Protein AF-W5YWE0-F1 (afdb_monomer_lite)

Structure (mmCIF, N/CA/C/O backbone):
data_AF-W5YWE0-F1
#
_entry.id   AF-W5YWE0-F1
#
loop_
_atom_site.group_PDB
_atom_site.id
_atom_site.type_symbol
_atom_site.label_atom_id
_atom_site.label_alt_id
_atom_site.label_comp_id
_atom_site.label_asym_id
_atom_site.label_entity_id
_atom_site.label_seq_id
_atom_site.pdbx_PDB_ins_code
_atom_site.Cartn_x
_atom_site.Cartn_y
_atom_site.Cartn_z
_atom_site.occupancy
_atom_site.B_iso_or_equiv
_atom_site.auth_seq_id
_atom_site.auth_comp_id
_atom_site.auth_asym_id
_atom_site.auth_atom_id
_atom_site.pdbx_PDB_model_num
ATOM 1 N N . MET A 1 1 ? -7.363 0.686 -9.029 1.00 63.03 1 MET A N 1
ATOM 2 C CA . MET A 1 1 ? -5.907 0.866 -8.821 1.00 63.03 1 MET A CA 1
ATOM 3 C C . MET A 1 1 ? -5.076 0.596 -10.077 1.00 63.03 1 MET A C 1
ATOM 5 O O . MET A 1 1 ? -4.397 1.513 -10.511 1.00 63.03 1 MET A O 1
ATOM 9 N N . LEU A 1 2 ? -5.111 -0.601 -10.689 1.00 70.69 2 LEU A N 1
ATOM 10 C CA . LEU A 1 2 ? -4.236 -0.916 -11.838 1.00 70.69 2 LEU A CA 1
ATOM 11 C C . LEU A 1 2 ? -4.342 0.098 -12.988 1.00 70.69 2 LEU A C 1
ATOM 13 O O . LEU A 1 2 ? -3.333 0.434 -13.594 1.00 70.69 2 LEU A O 1
ATOM 17 N N . ASP A 1 3 ? -5.519 0.673 -13.235 1.00 75.50 3 ASP A N 1
ATOM 18 C CA . ASP A 1 3 ? -5.690 1.690 -14.279 1.00 75.50 3 ASP A CA 1
ATOM 19 C C . ASP A 1 3 ? -4.976 3.025 -14.022 1.00 75.50 3 ASP A C 1
ATOM 21 O O . ASP A 1 3 ? -4.745 3.777 -14.974 1.00 75.50 3 ASP A O 1
ATOM 25 N N . GLN A 1 4 ? -4.574 3.284 -12.775 1.00 68.69 4 GLN A N 1
ATOM 26 C CA . GLN A 1 4 ? -3.787 4.449 -12.355 1.00 68.69 4 GLN A CA 1
ATOM 27 C C . GLN A 1 4 ? -2.268 4.192 -12.394 1.00 68.69 4 GLN A C 1
ATOM 29 O O . GLN A 1 4 ? -1.475 5.132 -12.276 1.00 68.69 4 GLN A O 1
ATOM 34 N N . VAL A 1 5 ? -1.845 2.935 -12.588 1.00 71.00 5 VAL A N 1
ATOM 35 C CA . VAL A 1 5 ? -0.433 2.576 -12.759 1.00 71.00 5 VAL A CA 1
ATOM 36 C C . VAL A 1 5 ? -0.036 2.861 -14.202 1.00 71.00 5 VAL A C 1
ATOM 38 O O . VAL A 1 5 ? -0.453 2.160 -15.129 1.00 71.00 5 VAL A O 1
ATOM 41 N N . ALA A 1 6 ? 0.772 3.905 -14.391 1.00 75.31 6 ALA A N 1
ATOM 42 C CA . ALA A 1 6 ? 1.266 4.350 -15.693 1.00 75.31 6 ALA A CA 1
ATOM 43 C C . ALA A 1 6 ? 0.159 4.450 -16.776 1.00 75.31 6 ALA A C 1
ATOM 45 O O . ALA A 1 6 ? -1.016 4.667 -16.480 1.00 75.31 6 ALA A O 1
ATOM 46 N N . GLY A 1 7 ? 0.539 4.335 -18.051 1.00 77.19 7 GLY A N 1
ATOM 47 C CA . GLY A 1 7 ? -0.398 4.252 -19.173 1.00 77.19 7 GLY A CA 1
ATOM 48 C C . GLY A 1 7 ? -0.675 2.837 -19.650 1.00 77.19 7 GLY A C 1
ATOM 49 O O . GLY A 1 7 ? 0.128 1.945 -19.379 1.00 77.19 7 GLY A O 1
ATOM 50 N N . PRO A 1 8 ? -1.713 2.635 -20.483 1.00 78.38 8 PRO A N 1
ATOM 51 C CA . PRO A 1 8 ? -2.030 1.323 -21.047 1.00 78.38 8 PRO A CA 1
ATOM 52 C C . PRO A 1 8 ? -0.849 0.655 -21.766 1.00 78.38 8 PRO A C 1
ATOM 54 O O . PRO A 1 8 ? -0.636 -0.541 -21.602 1.00 78.38 8 PRO A O 1
ATOM 57 N N . GLY A 1 9 ? -0.052 1.418 -22.527 1.00 79.19 9 GLY A N 1
ATOM 58 C CA . GLY A 1 9 ? 1.131 0.892 -23.222 1.00 79.19 9 GLY A CA 1
ATOM 59 C C . GLY A 1 9 ? 2.234 0.420 -22.270 1.00 79.19 9 GLY A C 1
ATOM 60 O O . GLY A 1 9 ? 2.821 -0.633 -22.493 1.00 79.19 9 GLY A O 1
ATOM 61 N N . VAL A 1 10 ? 2.455 1.145 -21.168 1.00 80.19 10 VAL A N 1
ATOM 62 C CA . VAL A 1 10 ? 3.426 0.759 -20.132 1.00 80.19 10 VAL A CA 1
ATOM 63 C C . 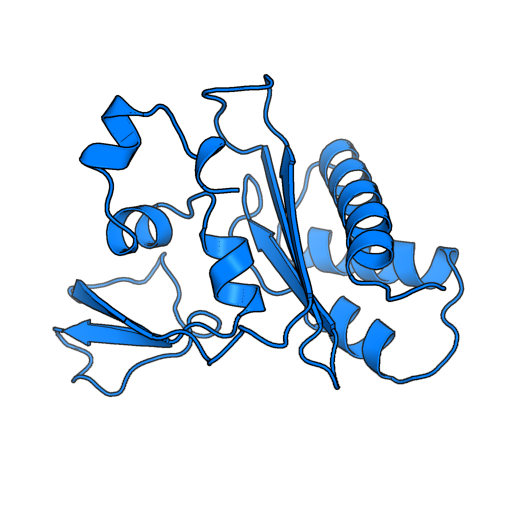VAL A 1 10 ? 2.938 -0.476 -19.379 1.00 80.19 10 VAL A C 1
ATOM 65 O O . VAL A 1 10 ? 3.710 -1.403 -19.177 1.00 80.19 10 VAL A O 1
ATOM 68 N N . ARG A 1 11 ? 1.645 -0.551 -19.033 1.00 85.06 11 ARG A N 1
ATOM 69 C CA . ARG A 1 11 ? 1.071 -1.712 -18.328 1.00 85.06 11 ARG A CA 1
ATOM 70 C C . ARG A 1 11 ? 1.178 -3.024 -19.099 1.00 85.06 11 ARG A C 1
ATOM 72 O O . ARG A 1 11 ? 1.249 -4.072 -18.476 1.00 85.06 11 ARG A O 1
ATOM 79 N N . ARG A 1 12 ? 1.193 -2.978 -20.434 1.00 84.12 12 ARG A N 1
ATOM 80 C CA . ARG A 1 12 ? 1.359 -4.177 -21.276 1.00 84.12 12 ARG A CA 1
ATOM 81 C C . ARG A 1 12 ? 2.770 -4.759 -21.238 1.00 84.12 12 ARG A C 1
ATOM 83 O O . ARG A 1 12 ? 2.938 -5.922 -21.575 1.00 84.12 12 ARG A O 1
ATOM 90 N N . LEU A 1 13 ? 3.762 -3.945 -20.885 1.00 87.88 13 LEU A N 1
ATOM 91 C CA . LEU A 1 13 ? 5.174 -4.332 -20.851 1.00 87.88 13 LEU A CA 1
ATOM 92 C C . LEU A 1 13 ? 5.705 -4.451 -19.418 1.00 87.88 13 LEU A C 1
ATOM 94 O O . LEU A 1 13 ? 6.668 -5.169 -19.173 1.00 87.88 13 LEU A O 1
ATOM 98 N N . GLY A 1 14 ? 5.090 -3.735 -18.478 1.00 86.31 14 GLY A N 1
ATOM 99 C CA . GLY A 1 14 ? 5.456 -3.750 -17.072 1.00 86.31 14 GLY A CA 1
ATOM 100 C C . GLY A 1 14 ? 5.150 -5.092 -16.420 1.00 86.31 14 GLY A C 1
ATOM 101 O O . GLY A 1 14 ? 4.091 -5.680 -16.634 1.00 86.31 14 GLY A O 1
ATOM 102 N N . THR A 1 15 ? 6.073 -5.552 -15.581 1.00 90.81 15 THR A N 1
ATOM 103 C CA . THR A 1 15 ? 5.900 -6.754 -14.766 1.00 90.81 15 THR A CA 1
ATOM 104 C C . THR A 1 15 ? 5.615 -6.370 -13.318 1.00 90.81 15 THR A C 1
ATOM 106 O O . THR A 1 15 ? 6.020 -5.305 -12.849 1.00 90.81 15 THR A O 1
ATOM 109 N N . VAL A 1 16 ? 4.932 -7.252 -12.584 1.00 90.75 16 VAL A N 1
ATOM 110 C CA . VAL A 1 16 ? 4.720 -7.076 -11.139 1.00 90.75 16 VAL A CA 1
ATOM 111 C C . VAL A 1 16 ? 6.061 -7.046 -10.405 1.00 90.75 16 VAL A C 1
ATOM 113 O O . VAL A 1 16 ? 6.293 -6.132 -9.625 1.00 90.75 16 VAL A O 1
ATOM 116 N N . GLY A 1 17 ? 6.973 -7.977 -10.712 1.00 89.19 17 GLY A N 1
ATOM 117 C CA . GLY A 1 17 ? 8.312 -8.003 -10.112 1.00 89.19 17 GLY A CA 1
ATOM 118 C C . GLY A 1 17 ? 9.086 -6.703 -10.347 1.00 89.19 17 GLY A C 1
ATOM 119 O O . GLY A 1 17 ? 9.578 -6.106 -9.398 1.00 89.19 17 GLY A O 1
ATOM 120 N N . GLY A 1 18 ? 9.096 -6.192 -11.584 1.00 88.94 18 GLY A N 1
ATOM 121 C CA . GLY A 1 18 ? 9.738 -4.914 -11.900 1.00 88.94 18 GLY A CA 1
ATOM 122 C C . GLY A 1 18 ? 9.093 -3.720 -11.191 1.00 88.94 18 GLY A C 1
ATOM 123 O O . GLY A 1 18 ? 9.796 -2.796 -10.793 1.00 88.94 18 GLY A O 1
ATOM 124 N N . ASN A 1 19 ? 7.770 -3.742 -10.984 1.00 89.88 19 ASN A N 1
ATOM 125 C CA . ASN A 1 19 ? 7.087 -2.721 -10.190 1.00 89.88 19 ASN A CA 1
ATOM 126 C C . ASN A 1 19 ? 7.547 -2.749 -8.725 1.00 89.88 19 ASN A C 1
ATOM 128 O O . ASN A 1 19 ? 7.869 -1.697 -8.186 1.00 89.88 19 ASN A O 1
ATOM 132 N N . LEU A 1 20 ? 7.627 -3.932 -8.110 1.00 88.69 20 LEU A N 1
ATOM 133 C CA . LEU A 1 20 ? 8.051 -4.084 -6.715 1.00 88.69 20 LEU A CA 1
ATOM 134 C C . LEU A 1 20 ? 9.522 -3.688 -6.515 1.00 88.69 20 LEU A C 1
ATOM 136 O O . LEU A 1 20 ? 9.813 -2.915 -5.607 1.00 88.69 20 LEU A O 1
ATOM 140 N N . CYS A 1 21 ? 10.424 -4.115 -7.410 1.00 85.69 21 CYS A N 1
ATOM 141 C CA . CYS A 1 21 ? 11.837 -3.704 -7.420 1.00 85.69 21 CYS A CA 1
ATOM 142 C C . CYS A 1 21 ? 12.027 -2.190 -7.529 1.00 85.69 21 CYS A C 1
ATOM 144 O O . CYS A 1 21 ? 12.963 -1.645 -6.957 1.00 85.69 21 CYS A O 1
ATOM 146 N N . ALA A 1 22 ? 11.143 -1.502 -8.249 1.00 83.94 22 ALA A N 1
ATOM 147 C CA . ALA A 1 22 ? 11.210 -0.054 -8.400 1.00 83.94 22 ALA A CA 1
ATOM 148 C C . ALA A 1 22 ? 10.565 0.721 -7.234 1.00 83.94 22 ALA A C 1
ATOM 150 O O . ALA A 1 22 ? 10.496 1.946 -7.309 1.00 83.94 22 ALA A O 1
ATOM 151 N N . GLY A 1 23 ? 10.027 0.046 -6.207 1.00 82.06 23 GLY A N 1
ATOM 152 C CA . GLY A 1 23 ? 9.197 0.710 -5.196 1.00 82.06 23 GLY A CA 1
ATOM 153 C C . GLY A 1 23 ? 7.950 1.342 -5.824 1.00 82.06 23 GLY A C 1
ATOM 154 O O . GLY A 1 23 ? 7.601 2.484 -5.537 1.00 82.06 23 GLY A O 1
ATOM 155 N N . GLY A 1 24 ? 7.321 0.644 -6.768 1.00 86.56 24 GLY A N 1
ATOM 156 C CA . GLY A 1 24 ? 6.211 1.147 -7.567 1.00 86.56 24 GLY A CA 1
ATOM 157 C C . GLY A 1 24 ? 4.863 1.141 -6.845 1.00 86.56 24 GLY A C 1
ATOM 158 O O . GLY A 1 24 ? 4.719 0.695 -5.712 1.00 86.56 24 GLY A O 1
ATOM 159 N N . ASP A 1 25 ? 3.835 1.636 -7.536 1.00 86.75 25 ASP A N 1
ATOM 160 C CA . ASP A 1 25 ? 2.474 1.795 -6.998 1.00 86.75 25 ASP A CA 1
ATOM 161 C C . ASP A 1 25 ? 1.921 0.555 -6.280 1.00 86.75 25 ASP A C 1
ATOM 163 O O . ASP A 1 25 ? 1.192 0.686 -5.301 1.00 86.75 25 ASP A O 1
ATOM 167 N N . LEU A 1 26 ? 2.252 -0.652 -6.750 1.00 91.50 26 LEU A N 1
ATOM 168 C CA . LEU A 1 26 ? 1.706 -1.886 -6.186 1.00 91.50 26 LEU A CA 1
ATOM 169 C C . LEU A 1 26 ? 2.328 -2.258 -4.838 1.00 91.50 26 LEU A C 1
ATOM 171 O O . LEU A 1 26 ? 1.724 -3.048 -4.115 1.00 91.50 26 LEU A O 1
ATOM 175 N N . SER A 1 27 ? 3.478 -1.686 -4.473 1.00 92.88 27 SER A N 1
ATOM 176 C CA . SER A 1 27 ? 4.215 -2.075 -3.268 1.00 92.88 27 SER A CA 1
ATOM 177 C C . SER A 1 27 ? 3.385 -1.911 -1.996 1.00 92.88 27 SER A C 1
ATOM 179 O O . SER A 1 27 ? 3.340 -2.832 -1.186 1.00 92.88 27 SER A O 1
ATOM 181 N N . ALA A 1 28 ? 2.652 -0.800 -1.846 1.00 94.88 28 ALA A N 1
ATOM 182 C CA . ALA A 1 28 ? 1.777 -0.593 -0.689 1.00 94.88 28 ALA A CA 1
ATOM 183 C C . ALA A 1 28 ? 0.685 -1.673 -0.609 1.00 94.88 28 ALA A C 1
ATOM 185 O O . ALA A 1 28 ? 0.508 -2.311 0.424 1.00 94.88 28 ALA A O 1
ATOM 186 N N . LEU A 1 29 ? -0.012 -1.942 -1.718 1.00 95.75 29 LEU A N 1
ATOM 187 C CA . LEU A 1 29 ? -1.055 -2.970 -1.743 1.00 95.75 29 LEU A CA 1
ATOM 188 C C . LEU A 1 29 ? -0.491 -4.353 -1.399 1.00 95.75 29 LEU A C 1
ATOM 190 O O . LEU A 1 29 ? -1.081 -5.084 -0.611 1.00 95.75 29 LEU A O 1
ATOM 194 N N . PHE A 1 30 ? 0.658 -4.711 -1.963 1.00 95.38 30 PHE A N 1
ATOM 195 C CA . PHE A 1 30 ? 1.248 -6.028 -1.755 1.00 95.38 30 PHE A CA 1
ATOM 196 C C . PHE A 1 30 ? 1.752 -6.204 -0.316 1.00 95.38 30 PHE A C 1
ATOM 198 O O . PHE A 1 30 ? 1.615 -7.289 0.243 1.00 95.38 30 PHE A O 1
ATOM 205 N N . LEU A 1 31 ? 2.251 -5.136 0.315 1.00 94.88 31 LEU A N 1
ATOM 206 C CA . LEU A 1 31 ? 2.599 -5.133 1.738 1.00 94.88 31 LEU A CA 1
ATOM 207 C C . LEU A 1 31 ? 1.365 -5.312 2.633 1.00 94.88 31 LEU A C 1
ATOM 209 O O . LEU A 1 31 ? 1.392 -6.114 3.567 1.00 94.88 31 LEU A O 1
ATOM 213 N N . ALA A 1 32 ? 0.268 -4.608 2.338 1.00 95.69 32 ALA A N 1
ATOM 214 C CA . ALA A 1 32 ? -0.980 -4.740 3.095 1.00 95.69 32 ALA A CA 1
ATOM 215 C C . ALA A 1 32 ? -1.620 -6.132 2.927 1.00 95.69 32 ALA A C 1
ATOM 217 O O . ALA A 1 32 ? -2.248 -6.650 3.848 1.00 95.69 32 ALA A O 1
ATOM 218 N N . LEU A 1 33 ? -1.425 -6.773 1.771 1.00 95.25 33 LEU A N 1
ATOM 219 C CA . LEU A 1 33 ? -1.897 -8.133 1.499 1.00 95.25 33 LEU A CA 1
ATOM 220 C C . LEU A 1 33 ? -0.992 -9.237 2.068 1.00 95.25 33 LEU A C 1
ATOM 222 O O . LEU A 1 33 ? -1.320 -10.405 1.891 1.00 95.25 33 LEU A O 1
ATOM 226 N N . ASP A 1 34 ? 0.125 -8.910 2.727 1.00 92.31 34 ASP A N 1
ATOM 227 C CA . ASP A 1 34 ? 1.154 -9.891 3.117 1.00 92.31 34 ASP A CA 1
ATOM 228 C C . ASP A 1 34 ? 1.599 -10.778 1.944 1.00 92.31 34 ASP A C 1
ATOM 230 O O . ASP A 1 34 ? 1.708 -12.004 2.054 1.00 92.31 34 ASP A O 1
ATOM 234 N N . ALA A 1 35 ? 1.842 -10.148 0.793 1.00 92.62 35 ALA A N 1
ATOM 235 C CA . ALA A 1 35 ? 2.359 -10.835 -0.377 1.00 92.62 35 ALA A CA 1
ATOM 236 C C . ALA A 1 35 ? 3.681 -11.545 -0.049 1.00 92.62 35 ALA A C 1
ATOM 238 O O . ALA A 1 35 ? 4.556 -11.000 0.631 1.00 92.62 35 ALA A O 1
ATOM 239 N N . ARG A 1 36 ? 3.839 -12.758 -0.580 1.00 90.44 36 ARG A N 1
ATOM 240 C CA . ARG A 1 36 ? 5.080 -13.530 -0.484 1.00 90.44 36 ARG A CA 1
ATOM 241 C C . ARG A 1 36 ? 5.805 -13.530 -1.816 1.00 90.44 36 ARG A C 1
ATOM 243 O O . ARG A 1 36 ? 5.196 -13.808 -2.850 1.00 90.44 36 ARG A O 1
ATOM 250 N N . LEU A 1 37 ? 7.096 -13.245 -1.785 1.00 87.62 37 LEU A N 1
ATOM 251 C CA . LEU A 1 37 ? 7.986 -13.328 -2.931 1.00 87.62 37 LEU A CA 1
AT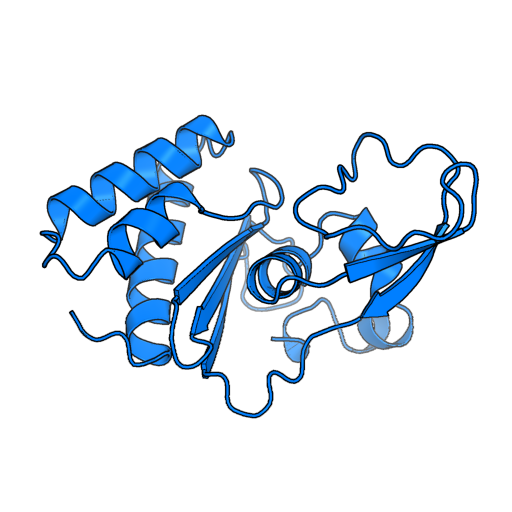OM 252 C C . LEU A 1 37 ? 8.635 -14.706 -2.974 1.00 87.62 37 LEU A C 1
ATOM 254 O O . LEU A 1 37 ? 9.135 -15.199 -1.971 1.00 87.62 37 LEU A O 1
ATOM 258 N N . HIS A 1 38 ? 8.662 -15.314 -4.149 1.00 86.81 38 HIS A N 1
ATOM 259 C CA . HIS A 1 38 ? 9.513 -16.463 -4.420 1.00 86.81 38 HIS A CA 1
ATOM 260 C C . HIS A 1 38 ? 10.707 -15.971 -5.222 1.00 86.81 38 HIS A C 1
ATOM 262 O O . HIS A 1 38 ? 10.537 -15.429 -6.319 1.00 86.81 38 HIS A O 1
ATOM 268 N N . LEU A 1 39 ? 11.889 -16.127 -4.640 1.00 85.00 39 LEU A N 1
ATOM 269 C CA . LEU A 1 39 ? 13.148 -15.673 -5.207 1.00 85.00 39 LEU A CA 1
ATOM 270 C C . LEU A 1 39 ? 13.918 -16.855 -5.802 1.00 85.00 39 LEU A C 1
ATOM 272 O O . LEU A 1 39 ? 13.754 -18.000 -5.380 1.00 85.00 39 LEU A O 1
ATOM 276 N N . VAL A 1 40 ? 14.747 -16.561 -6.797 1.00 82.44 40 VAL A N 1
ATOM 277 C CA . VAL A 1 40 ? 15.714 -17.489 -7.386 1.00 82.44 40 VAL A CA 1
ATOM 278 C C . VAL A 1 40 ? 17.079 -16.819 -7.354 1.00 82.44 40 VAL A C 1
ATOM 280 O O . VAL A 1 40 ? 17.266 -15.793 -8.006 1.00 82.44 40 VAL A O 1
ATOM 283 N N . GLY A 1 41 ? 18.027 -17.413 -6.631 1.00 78.19 41 GLY A N 1
ATOM 284 C CA . GLY A 1 41 ? 19.393 -16.909 -6.526 1.00 78.19 41 GLY A CA 1
ATOM 285 C C . GLY A 1 41 ? 20.142 -17.467 -5.312 1.00 78.19 41 GLY A C 1
ATOM 286 O O . GLY A 1 41 ? 20.047 -18.658 -5.017 1.00 78.19 41 GLY A O 1
ATOM 287 N N . HIS A 1 42 ? 20.937 -16.629 -4.650 1.00 68.38 42 HIS A N 1
ATOM 288 C CA . HIS A 1 42 ? 21.709 -16.956 -3.453 1.00 68.38 42 HIS A CA 1
ATOM 289 C C . HIS A 1 42 ? 20.830 -17.252 -2.235 1.00 68.38 42 HIS A C 1
ATOM 291 O O . HIS A 1 42 ? 21.233 -18.053 -1.386 1.00 68.38 42 HIS A O 1
ATOM 297 N N . HIS A 1 43 ? 19.630 -16.674 -2.149 1.00 62.69 43 HIS A N 1
ATOM 298 C CA . HIS A 1 43 ? 18.597 -17.172 -1.251 1.00 62.69 43 HIS A CA 1
ATOM 299 C C . HIS A 1 43 ? 17.782 -18.243 -1.997 1.00 62.69 43 HIS A C 1
ATOM 301 O O . HIS A 1 43 ? 16.934 -17.966 -2.842 1.00 62.69 43 HIS A O 1
ATOM 307 N N . ASP A 1 44 ? 18.117 -19.509 -1.716 1.00 56.06 44 ASP A N 1
ATOM 308 C CA . ASP A 1 44 ? 17.350 -20.717 -2.080 1.00 56.06 44 ASP A CA 1
ATOM 309 C C . ASP A 1 44 ? 15.838 -20.490 -1.808 1.00 56.06 44 ASP A C 1
ATOM 311 O O . ASP A 1 44 ? 15.535 -19.737 -0.880 1.00 56.06 44 ASP A O 1
ATOM 315 N N . PRO A 1 45 ? 14.869 -21.099 -2.538 1.00 59.66 45 PRO A N 1
ATOM 316 C CA . PRO A 1 45 ? 13.506 -20.584 -2.746 1.00 59.66 45 PRO A CA 1
ATOM 317 C C . PRO A 1 45 ? 12.559 -20.767 -1.543 1.00 59.66 45 PRO A C 1
ATOM 319 O O . PRO A 1 45 ? 11.389 -21.144 -1.673 1.00 59.66 45 PRO A O 1
ATOM 322 N N . LYS A 1 46 ? 13.041 -20.483 -0.337 1.00 62.50 46 LYS A N 1
ATOM 323 C CA . LYS A 1 46 ? 12.251 -20.259 0.865 1.00 62.50 46 LYS A CA 1
ATOM 324 C C . LYS A 1 46 ? 11.576 -18.905 0.693 1.00 62.50 46 LYS A C 1
ATOM 326 O O . LYS A 1 46 ? 12.129 -17.892 1.087 1.00 62.50 46 LYS A O 1
ATOM 331 N N . GLY A 1 47 ? 10.423 -18.893 0.027 1.00 67.31 47 GLY A N 1
ATOM 332 C CA . GLY A 1 47 ? 9.712 -17.651 -0.272 1.00 67.31 47 GLY A CA 1
ATOM 333 C C . GLY A 1 47 ? 9.633 -16.713 0.940 1.00 67.31 47 GLY A C 1
ATOM 334 O O . GLY A 1 47 ? 9.292 -17.142 2.045 1.00 67.31 47 GLY A O 1
ATOM 335 N N . GLU A 1 48 ? 9.960 -15.445 0.724 1.00 73.06 48 GLU A N 1
ATOM 336 C CA . GLU A 1 48 ? 10.055 -14.421 1.760 1.00 73.06 48 GLU A CA 1
ATOM 337 C C . GLU A 1 48 ? 8.792 -13.557 1.799 1.00 73.06 48 GLU A C 1
ATOM 339 O O . GLU A 1 48 ? 8.099 -13.378 0.796 1.00 73.06 48 GLU A O 1
ATOM 344 N N . SER A 1 49 ? 8.461 -13.009 2.969 1.00 75.31 49 SER A N 1
ATOM 345 C CA . SER A 1 49 ? 7.410 -11.989 3.070 1.00 75.31 49 SER A CA 1
ATOM 346 C C . SER A 1 49 ? 7.922 -10.663 2.514 1.00 75.31 49 SER A C 1
ATOM 348 O O . SER A 1 49 ? 9.041 -10.264 2.829 1.00 75.31 49 SER A O 1
ATOM 350 N N . LEU A 1 50 ? 7.083 -9.929 1.775 1.00 77.88 50 LEU A N 1
ATOM 351 C CA . LEU A 1 50 ? 7.447 -8.603 1.266 1.00 77.88 50 LEU A CA 1
ATOM 352 C C . LEU A 1 50 ? 7.794 -7.607 2.389 1.00 77.88 50 LEU A C 1
ATOM 354 O O . LEU A 1 50 ? 8.547 -6.674 2.159 1.00 77.88 50 LEU A O 1
ATOM 358 N N . VAL A 1 51 ? 7.276 -7.808 3.607 1.00 70.25 51 VAL A N 1
ATOM 359 C CA . VAL A 1 51 ? 7.618 -6.978 4.782 1.00 70.25 51 VAL A CA 1
ATOM 360 C C . VAL A 1 51 ? 9.077 -7.168 5.215 1.00 70.25 51 VAL A C 1
ATOM 362 O O . VAL A 1 51 ? 9.664 -6.258 5.793 1.00 70.25 51 VAL A O 1
ATOM 365 N N . VAL A 1 52 ? 9.639 -8.353 4.968 1.00 65.88 52 VAL A N 1
ATOM 366 C CA . VAL A 1 52 ? 11.018 -8.718 5.329 1.00 65.88 52 VAL A CA 1
ATOM 367 C C . VAL A 1 52 ? 11.988 -8.376 4.198 1.00 65.88 52 VAL A C 1
ATOM 369 O O . VAL A 1 52 ? 13.156 -8.110 4.454 1.00 65.88 52 VAL A O 1
ATOM 372 N N . TRP A 1 53 ? 11.493 -8.353 2.962 1.00 70.69 53 TRP A N 1
ATOM 373 C CA . TRP A 1 53 ? 12.297 -8.087 1.783 1.00 70.69 53 TRP A CA 1
ATOM 374 C C . TRP A 1 53 ? 12.676 -6.604 1.672 1.00 70.69 53 TRP A C 1
ATOM 376 O O . TRP A 1 53 ? 11.815 -5.741 1.483 1.00 70.69 53 TRP A O 1
ATOM 386 N N . ASP A 1 54 ? 13.976 -6.320 1.748 1.00 65.44 54 ASP A N 1
ATOM 387 C CA . ASP A 1 54 ? 14.532 -5.000 1.464 1.00 65.44 54 ASP A CA 1
ATOM 388 C C . ASP A 1 54 ? 14.929 -4.905 -0.015 1.00 65.44 54 ASP A C 1
ATOM 390 O O . ASP A 1 54 ? 15.883 -5.537 -0.472 1.00 65.44 54 ASP A O 1
ATOM 394 N N . ALA A 1 55 ? 14.210 -4.078 -0.776 1.00 59.47 55 ALA A N 1
ATOM 395 C CA . ALA A 1 55 ? 14.528 -3.822 -2.178 1.00 59.47 55 ALA A CA 1
ATOM 396 C C . ALA A 1 55 ? 15.933 -3.211 -2.371 1.00 59.47 55 ALA A C 1
ATOM 398 O O . ALA A 1 55 ? 16.496 -3.324 -3.461 1.00 59.47 55 ALA A O 1
ATOM 399 N N . ALA A 1 56 ? 16.496 -2.559 -1.344 1.00 55.03 56 ALA A N 1
ATOM 400 C CA . ALA A 1 56 ? 17.822 -1.949 -1.395 1.00 55.03 56 ALA A CA 1
ATOM 401 C C . ALA A 1 56 ? 18.970 -2.970 -1.284 1.00 55.03 56 ALA A C 1
ATOM 403 O O . ALA A 1 56 ? 20.073 -2.670 -1.742 1.00 55.03 56 ALA A O 1
ATOM 404 N N . ASP A 1 57 ? 18.707 -4.167 -0.746 1.00 59.28 57 ASP A N 1
ATOM 405 C CA . ASP A 1 57 ? 19.681 -5.258 -0.585 1.00 59.28 57 ASP A CA 1
ATOM 406 C C . ASP A 1 57 ? 19.351 -6.461 -1.486 1.00 59.28 57 ASP A C 1
ATOM 408 O O . ASP A 1 57 ? 19.705 -7.601 -1.196 1.00 59.28 57 ASP A O 1
ATOM 412 N N . ALA A 1 58 ? 18.664 -6.215 -2.611 1.00 57.53 58 ALA A N 1
ATOM 413 C CA . ALA A 1 58 ? 18.286 -7.220 -3.611 1.00 57.53 58 ALA A CA 1
ATOM 414 C C . ALA A 1 58 ? 19.496 -7.750 -4.416 1.00 57.53 58 ALA A C 1
ATOM 416 O O . ALA A 1 58 ? 19.479 -7.811 -5.649 1.00 57.53 58 ALA A O 1
ATOM 417 N N . GLY A 1 59 ? 20.585 -8.090 -3.725 1.00 61.19 59 GLY A N 1
ATOM 418 C CA . GLY A 1 59 ? 21.762 -8.723 -4.289 1.00 61.19 59 GLY A CA 1
ATOM 419 C C . GLY A 1 59 ? 21.384 -10.018 -5.001 1.00 61.19 59 GLY A C 1
ATOM 420 O O . GLY A 1 59 ? 20.771 -10.892 -4.411 1.00 61.19 59 GLY A O 1
ATOM 421 N N . PHE A 1 60 ? 21.769 -10.113 -6.277 1.00 64.19 60 PHE A N 1
ATOM 422 C CA . PHE A 1 60 ? 21.795 -11.297 -7.157 1.00 64.19 60 PHE A CA 1
ATOM 423 C C . PHE A 1 60 ? 20.510 -12.131 -7.348 1.00 64.19 60 PHE A C 1
ATOM 425 O O . PHE A 1 60 ? 20.481 -12.955 -8.266 1.00 64.19 60 PHE A O 1
ATOM 432 N N . ASP A 1 61 ? 19.454 -11.901 -6.574 1.00 77.69 61 ASP A N 1
ATOM 433 C CA . ASP A 1 61 ? 18.247 -12.721 -6.560 1.00 77.69 61 ASP A CA 1
ATOM 434 C C . ASP A 1 61 ? 17.158 -12.151 -7.475 1.00 77.69 61 ASP A C 1
ATOM 436 O O . ASP A 1 61 ? 16.923 -10.943 -7.558 1.00 77.69 61 ASP A O 1
ATOM 440 N N . LEU A 1 62 ? 16.467 -13.041 -8.187 1.00 84.06 62 LEU A N 1
ATOM 441 C CA . LEU A 1 62 ? 15.399 -12.695 -9.120 1.00 84.06 62 LEU A CA 1
ATOM 442 C C . LEU A 1 62 ? 14.035 -13.053 -8.533 1.00 84.06 62 LEU A C 1
ATOM 444 O O . LEU A 1 62 ? 13.820 -14.185 -8.104 1.00 84.06 62 LEU A O 1
ATOM 448 N N . ILE A 1 63 ? 13.076 -12.125 -8.597 1.00 87.56 63 ILE A N 1
ATOM 449 C CA . ILE A 1 63 ? 11.676 -12.425 -8.265 1.00 87.56 63 ILE A CA 1
ATOM 450 C C . ILE A 1 63 ? 11.103 -13.347 -9.348 1.00 87.56 63 ILE A C 1
ATOM 452 O O . ILE A 1 63 ? 10.845 -12.916 -10.474 1.00 87.56 63 ILE A O 1
ATOM 456 N N . GLN A 1 64 ? 10.867 -14.610 -8.998 1.00 88.69 64 GLN A N 1
ATOM 457 C CA . GLN A 1 64 ? 10.252 -15.603 -9.877 1.00 88.69 64 GLN A CA 1
ATOM 458 C C . GLN A 1 64 ? 8.727 -15.495 -9.864 1.00 88.69 64 GLN A C 1
ATOM 460 O O . GLN A 1 64 ? 8.087 -15.525 -10.916 1.00 88.69 64 GLN A O 1
ATOM 465 N N . SER A 1 65 ? 8.130 -15.379 -8.678 1.00 90.81 65 SER A N 1
ATOM 466 C CA . SER A 1 65 ? 6.681 -15.250 -8.534 1.00 90.81 65 SER A CA 1
ATOM 467 C C . SER A 1 65 ? 6.295 -14.496 -7.272 1.00 90.81 65 SER A C 1
ATOM 469 O O . SER A 1 65 ? 7.064 -14.402 -6.317 1.00 90.81 65 SER A O 1
ATOM 471 N N . VAL A 1 66 ? 5.066 -13.984 -7.268 1.00 90.88 66 VAL A N 1
ATOM 472 C CA . VAL A 1 66 ? 4.449 -13.367 -6.096 1.00 90.88 66 VAL A CA 1
ATOM 473 C C . VAL A 1 66 ? 3.169 -14.114 -5.768 1.00 90.88 66 VAL A C 1
ATOM 475 O O . VAL A 1 66 ? 2.317 -14.295 -6.637 1.00 90.88 66 VAL A O 1
ATOM 478 N N . THR A 1 67 ? 3.039 -14.534 -4.516 1.00 93.06 67 THR A N 1
ATOM 479 C CA . THR A 1 67 ? 1.873 -15.250 -4.005 1.00 93.06 67 THR A CA 1
ATOM 480 C C . THR A 1 67 ? 1.073 -14.317 -3.110 1.00 93.06 67 THR A C 1
ATOM 482 O O . THR A 1 67 ? 1.607 -13.752 -2.155 1.00 93.06 67 THR A O 1
ATOM 485 N N . LEU A 1 68 ? -0.213 -14.164 -3.419 1.00 92.88 68 LEU A N 1
ATOM 486 C CA . LEU A 1 68 ? -1.172 -13.428 -2.601 1.00 92.88 68 LEU A CA 1
ATOM 487 C C . LEU A 1 68 ? -2.068 -14.420 -1.843 1.00 92.88 68 LEU A C 1
ATOM 489 O O . LEU A 1 68 ? -2.348 -15.501 -2.373 1.00 92.88 68 LEU A O 1
ATOM 493 N N . PRO A 1 69 ? -2.538 -14.078 -0.633 1.00 91.56 69 PRO A N 1
ATOM 494 C CA . PRO A 1 69 ? -3.596 -14.839 0.022 1.00 91.56 69 PRO A CA 1
ATOM 495 C C . PRO A 1 69 ? -4.901 -14.768 -0.785 1.00 91.56 69 PRO A C 1
ATOM 497 O O . PRO A 1 69 ? -5.073 -13.903 -1.650 1.00 91.56 69 PRO A O 1
ATOM 500 N N . ASP A 1 70 ? -5.847 -15.661 -0.483 1.00 92.88 70 ASP A N 1
ATOM 501 C CA . ASP A 1 70 ? -7.197 -15.572 -1.042 1.00 92.88 70 ASP A CA 1
ATOM 502 C C . ASP A 1 70 ? -7.943 -14.374 -0.442 1.00 92.88 70 ASP A C 1
ATOM 504 O O . ASP A 1 70 ? -8.644 -14.481 0.561 1.00 92.88 70 ASP A O 1
ATOM 508 N N . ALA A 1 71 ? -7.761 -13.218 -1.076 1.00 92.12 71 ALA A N 1
ATOM 509 C CA . ALA A 1 71 ? -8.305 -11.944 -0.634 1.00 92.12 71 ALA A CA 1
ATOM 510 C C . ALA A 1 71 ? -9.705 -11.647 -1.203 1.00 92.12 71 ALA A C 1
ATOM 512 O O . ALA A 1 71 ? -10.206 -10.537 -1.048 1.00 92.12 71 ALA A O 1
ATOM 513 N N . ARG A 1 72 ? -10.367 -12.619 -1.853 1.00 91.31 72 ARG A N 1
ATOM 514 C CA . ARG A 1 72 ? -11.743 -12.451 -2.364 1.00 91.31 72 ARG A CA 1
ATOM 515 C C . ARG A 1 72 ? -12.765 -12.008 -1.305 1.00 91.31 72 ARG A C 1
ATOM 517 O O . ARG A 1 72 ? -13.635 -11.222 -1.674 1.00 91.31 72 ARG A O 1
ATOM 524 N N . PRO A 1 73 ? -12.716 -12.469 -0.037 1.00 92.50 73 PRO A N 1
ATOM 525 C CA . PRO A 1 73 ? -13.655 -12.003 0.981 1.00 92.50 73 PRO A CA 1
ATOM 526 C C . PRO A 1 73 ? -13.224 -10.686 1.646 1.00 92.50 73 PRO A C 1
ATOM 528 O O . PRO A 1 73 ? -13.961 -10.159 2.477 1.00 92.50 73 PRO A O 1
ATOM 531 N N . TRP A 1 74 ? -12.035 -10.166 1.331 1.00 95.25 74 TRP A N 1
ATOM 532 C CA . TRP A 1 74 ? -11.463 -9.017 2.023 1.00 95.25 74 TRP A CA 1
ATOM 533 C C . TRP A 1 74 ? -11.998 -7.709 1.458 1.00 95.25 74 TRP A C 1
ATOM 535 O O . TRP A 1 74 ? -12.298 -7.587 0.269 1.00 95.25 74 TRP A O 1
ATOM 545 N N . ARG A 1 75 ? -12.065 -6.693 2.316 1.00 96.19 75 ARG A N 1
ATOM 546 C CA . ARG A 1 75 ? -12.333 -5.321 1.886 1.00 96.19 75 ARG A CA 1
ATOM 547 C C . ARG A 1 75 ? -11.003 -4.635 1.640 1.00 96.19 75 ARG A C 1
ATOM 549 O O . ARG A 1 75 ? -10.145 -4.621 2.516 1.00 96.19 75 ARG A O 1
ATOM 556 N N . ILE A 1 76 ? -10.8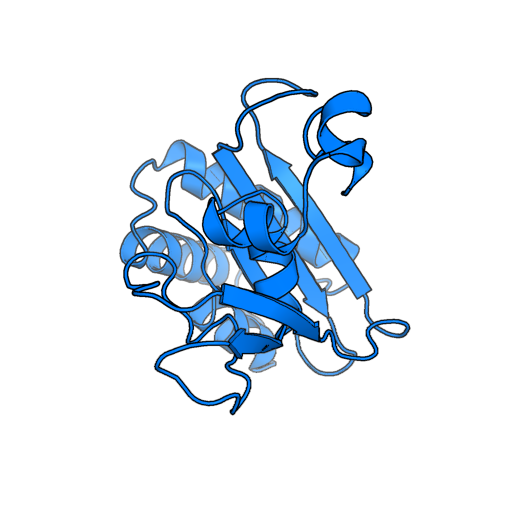24 -4.103 0.439 1.00 95.88 76 ILE A N 1
ATOM 557 C CA . ILE A 1 76 ? -9.552 -3.545 -0.015 1.00 95.88 76 ILE A CA 1
ATOM 558 C C . ILE A 1 76 ? -9.829 -2.168 -0.597 1.00 95.88 76 ILE A C 1
ATOM 560 O O . ILE A 1 76 ? -10.594 -2.043 -1.553 1.00 95.88 76 ILE A O 1
ATOM 564 N N . ALA A 1 77 ? -9.162 -1.156 -0.059 1.00 96.12 77 ALA A N 1
ATOM 565 C CA . ALA A 1 77 ? -9.187 0.198 -0.577 1.00 96.12 77 ALA A CA 1
ATOM 566 C C . ALA A 1 77 ? -7.746 0.673 -0.799 1.00 96.12 77 ALA A C 1
ATOM 568 O O . ALA A 1 77 ? -6.857 0.435 0.019 1.00 96.12 77 ALA A O 1
ATOM 569 N N . VAL A 1 78 ? -7.494 1.322 -1.934 1.00 95.69 78 VAL A N 1
ATOM 570 C CA . VAL A 1 78 ? -6.168 1.846 -2.279 1.00 95.69 78 VAL A CA 1
ATOM 571 C C . VAL A 1 78 ? -6.336 3.199 -2.935 1.00 95.69 78 VAL A C 1
ATOM 573 O O . VAL A 1 78 ? -7.133 3.324 -3.867 1.00 95.69 78 VAL A O 1
ATOM 576 N N . ASP A 1 79 ? -5.544 4.170 -2.499 1.00 95.00 79 ASP A N 1
ATOM 577 C CA . ASP A 1 79 ? -5.515 5.499 -3.095 1.00 95.00 79 ASP A CA 1
ATOM 578 C C . ASP A 1 79 ? -4.087 5.919 -3.452 1.00 95.00 79 ASP A C 1
ATOM 580 O O . ASP A 1 79 ? -3.114 5.517 -2.805 1.00 95.00 79 ASP A O 1
ATOM 584 N N . LYS A 1 80 ? -3.965 6.720 -4.512 1.00 94.19 80 LYS A N 1
ATOM 585 C CA . LYS A 1 80 ? -2.700 7.207 -5.056 1.00 94.19 80 LYS A CA 1
ATOM 586 C C . LYS A 1 80 ? -2.734 8.723 -5.193 1.00 94.19 80 LYS A C 1
ATOM 588 O O . LYS A 1 80 ? -3.490 9.283 -5.983 1.00 94.19 80 LYS A O 1
ATOM 593 N N . LEU A 1 81 ? -1.780 9.365 -4.533 1.00 93.38 81 LEU A N 1
ATOM 594 C CA . LEU A 1 81 ? -1.470 10.772 -4.691 1.00 93.38 81 LEU A CA 1
ATOM 595 C C . LEU A 1 81 ? -0.309 10.959 -5.675 1.00 93.38 81 LEU A C 1
ATOM 597 O O . LEU A 1 81 ? 0.804 10.464 -5.473 1.00 93.38 81 LEU A O 1
ATOM 601 N N . GLY A 1 82 ? -0.562 11.724 -6.733 1.00 91.38 82 GLY A N 1
ATOM 602 C CA . GLY A 1 82 ? 0.441 12.181 -7.694 1.00 91.38 82 GLY A CA 1
ATOM 603 C C . GLY A 1 82 ? 0.398 13.699 -7.877 1.00 91.38 82 GLY A C 1
ATOM 604 O O . GLY A 1 82 ? -0.477 14.378 -7.350 1.00 91.38 82 GLY A O 1
ATOM 605 N N . HIS A 1 83 ? 1.318 14.241 -8.672 1.00 86.88 83 HIS A N 1
ATOM 606 C CA . HIS A 1 83 ? 1.309 15.650 -9.092 1.00 86.88 83 HIS A CA 1
ATOM 607 C C . HIS A 1 83 ? 0.182 15.978 -10.084 1.00 86.88 83 HIS A C 1
ATOM 609 O O . HIS A 1 83 ? -0.125 17.145 -10.314 1.00 86.88 83 HIS A O 1
ATOM 615 N N . ARG A 1 84 ? -0.401 14.955 -10.716 1.00 84.31 84 ARG A N 1
ATOM 616 C CA . ARG A 1 84 ? -1.509 15.053 -11.673 1.00 84.31 84 ARG A CA 1
ATOM 617 C C . ARG A 1 84 ? -2.331 13.765 -11.662 1.00 84.31 84 ARG A C 1
ATOM 619 O O . ARG A 1 84 ? -1.830 12.722 -11.251 1.00 84.31 84 ARG A O 1
ATOM 626 N N . GLU A 1 85 ? -3.559 13.833 -12.171 1.00 78.69 85 GLU A N 1
ATOM 627 C CA . GLU A 1 85 ? -4.539 12.735 -12.103 1.00 78.69 85 GLU A CA 1
ATOM 628 C C . GLU A 1 85 ? -4.056 11.428 -12.762 1.00 78.69 85 GLU A C 1
ATOM 630 O O . GLU A 1 85 ? -4.336 10.334 -12.279 1.00 78.69 85 GLU A O 1
ATOM 635 N N . ARG A 1 86 ? -3.318 11.513 -13.878 1.00 78.56 86 ARG A N 1
ATOM 636 C CA . ARG A 1 86 ? -2.861 10.340 -14.640 1.00 78.56 86 ARG A CA 1
ATOM 637 C C . ARG A 1 86 ? -1.417 10.477 -15.082 1.00 78.56 86 ARG A C 1
ATOM 639 O O . ARG A 1 86 ? -0.921 11.584 -15.283 1.00 78.56 86 ARG A O 1
ATOM 646 N N . PHE A 1 87 ? -0.753 9.337 -15.287 1.00 76.69 87 PHE A N 1
ATOM 647 C CA . PHE A 1 87 ? 0.656 9.290 -15.699 1.00 76.69 87 PHE A CA 1
ATOM 648 C C . PHE A 1 87 ? 1.559 10.129 -14.784 1.00 76.69 87 PHE A C 1
ATOM 650 O O . PHE A 1 87 ? 2.469 10.818 -15.250 1.00 76.69 87 PHE A O 1
ATOM 657 N N . SER A 1 88 ? 1.262 10.140 -13.488 1.00 81.75 88 SER A N 1
ATOM 658 C CA . SER A 1 88 ? 2.067 10.846 -12.503 1.00 81.75 88 SER A CA 1
ATOM 659 C C . SER A 1 88 ? 2.993 9.869 -11.792 1.00 81.75 88 SER A C 1
ATOM 661 O O . SER A 1 88 ? 2.516 8.810 -11.359 1.00 81.75 88 SER A O 1
ATOM 663 N N . PRO A 1 89 ? 4.270 10.244 -11.598 1.00 82.38 89 PRO A N 1
ATOM 664 C CA . PRO A 1 89 ? 5.069 9.697 -10.516 1.00 82.38 89 PRO A CA 1
ATOM 665 C C . PRO A 1 89 ? 4.308 9.802 -9.195 1.00 82.38 89 PRO A C 1
ATOM 667 O O . PRO A 1 89 ? 3.499 10.720 -8.991 1.00 82.38 89 PRO A O 1
ATOM 670 N N . THR A 1 90 ? 4.543 8.823 -8.341 1.00 87.69 90 THR A N 1
ATOM 671 C CA . THR A 1 90 ? 3.811 8.632 -7.094 1.00 87.69 90 THR A CA 1
ATOM 672 C C . THR A 1 90 ? 4.454 9.452 -6.004 1.00 87.69 90 THR A C 1
ATOM 674 O O . THR A 1 90 ? 5.624 9.247 -5.697 1.00 87.69 90 THR A O 1
ATOM 677 N N . ARG A 1 91 ? 3.676 10.360 -5.413 1.00 93.44 91 ARG A N 1
ATOM 678 C CA . ARG A 1 91 ? 4.071 11.027 -4.173 1.00 93.44 91 ARG A CA 1
ATOM 679 C C . ARG A 1 91 ? 3.796 10.119 -2.986 1.00 93.44 91 ARG A C 1
ATOM 681 O O . ARG A 1 91 ? 4.673 9.886 -2.163 1.00 93.44 91 ARG A O 1
ATOM 688 N N . ALA A 1 92 ? 2.583 9.569 -2.954 1.00 95.06 92 ALA A N 1
ATOM 689 C CA . ALA A 1 92 ? 2.167 8.570 -1.987 1.00 95.06 92 ALA A CA 1
ATOM 690 C C . ALA A 1 92 ? 1.159 7.591 -2.603 1.00 95.06 92 ALA A C 1
ATOM 692 O O . ALA A 1 92 ? 0.336 7.948 -3.443 1.00 95.06 92 ALA A O 1
ATOM 693 N N . THR A 1 93 ? 1.194 6.347 -2.160 1.00 96.00 93 THR A N 1
ATOM 694 C CA . THR A 1 93 ? 0.128 5.363 -2.316 1.00 96.00 93 THR A CA 1
ATOM 695 C C . THR A 1 93 ? -0.143 4.795 -0.943 1.00 96.00 93 THR A C 1
ATOM 697 O O . THR A 1 93 ? 0.800 4.416 -0.256 1.00 96.00 93 THR A O 1
ATOM 700 N N . VAL A 1 94 ? -1.410 4.734 -0.556 1.00 97.31 94 VAL A N 1
ATOM 701 C CA . VAL A 1 94 ? -1.843 4.115 0.696 1.00 97.31 94 VAL A CA 1
ATOM 702 C C . VAL A 1 94 ? -2.757 2.957 0.346 1.00 97.31 94 VAL A C 1
ATOM 704 O O . VAL A 1 94 ? -3.672 3.111 -0.462 1.00 97.31 94 VAL A O 1
ATOM 707 N N . ALA A 1 95 ? -2.506 1.803 0.949 1.00 97.44 95 ALA A N 1
ATOM 708 C CA . ALA A 1 95 ? -3.376 0.645 0.875 1.00 97.44 95 ALA A CA 1
ATOM 709 C C . ALA A 1 95 ? -3.939 0.339 2.259 1.00 97.44 95 ALA A C 1
ATOM 711 O O . ALA A 1 95 ? -3.205 0.310 3.247 1.00 97.44 95 ALA A O 1
ATOM 712 N N . CYS A 1 96 ? -5.241 0.085 2.298 1.00 97.56 96 CYS A N 1
ATOM 713 C CA . CYS A 1 96 ? -5.979 -0.337 3.468 1.00 97.56 96 CYS A CA 1
ATOM 714 C C . CYS A 1 96 ? -6.711 -1.639 3.144 1.00 97.56 96 CYS A C 1
ATOM 716 O O . CYS A 1 96 ? -7.446 -1.728 2.157 1.00 97.56 96 CYS A O 1
ATOM 718 N N . VAL A 1 97 ? -6.479 -2.664 3.955 1.00 97.12 97 VAL A N 1
ATOM 719 C CA . VAL A 1 97 ? -7.058 -3.996 3.786 1.00 97.12 97 VAL A CA 1
ATOM 720 C C . VAL A 1 97 ? -7.693 -4.413 5.101 1.00 97.12 97 VAL A C 1
ATOM 722 O O . VAL A 1 97 ? -7.054 -4.336 6.143 1.00 97.12 97 VAL A O 1
ATOM 725 N N . HIS A 1 98 ? -8.929 -4.893 5.050 1.00 96.00 98 HIS A N 1
ATOM 726 C CA . HIS A 1 98 ? -9.592 -5.547 6.168 1.00 96.00 98 HIS A CA 1
ATOM 727 C C . HIS A 1 98 ? -9.908 -6.992 5.779 1.00 96.00 98 HIS A C 1
ATOM 729 O O . HIS A 1 98 ? -10.730 -7.235 4.889 1.00 96.00 98 HIS A O 1
ATOM 735 N N . ASP A 1 99 ? -9.265 -7.952 6.442 1.00 93.00 99 ASP A N 1
ATOM 736 C CA . ASP A 1 99 ? -9.366 -9.380 6.096 1.00 93.00 99 ASP A CA 1
ATOM 737 C C . ASP A 1 99 ? -10.589 -10.097 6.702 1.00 93.00 99 ASP A C 1
ATOM 739 O O . ASP A 1 99 ? -10.860 -11.253 6.383 1.00 93.00 99 ASP A O 1
ATOM 743 N N . GLY A 1 100 ? -11.354 -9.385 7.531 1.00 90.25 100 GLY A N 1
ATOM 744 C CA . GLY A 1 100 ? -12.494 -9.908 8.288 1.00 90.25 100 GLY A CA 1
ATOM 745 C C . GLY A 1 100 ? -12.224 -9.936 9.790 1.00 90.25 100 GLY A C 1
ATOM 746 O O . GLY A 1 100 ? -13.172 -9.867 10.567 1.00 90.25 100 GLY A O 1
ATOM 747 N N . GLU A 1 101 ? -10.952 -9.934 10.184 1.00 90.56 101 GLU A N 1
ATOM 748 C CA . GLU A 1 101 ? -10.511 -9.921 11.579 1.00 90.56 101 GLU A CA 1
ATOM 749 C C . GLU A 1 101 ? -9.641 -8.707 11.904 1.00 90.56 101 GLU A C 1
ATOM 751 O O . GLU A 1 101 ? -9.722 -8.171 13.006 1.00 90.56 101 GLU A O 1
ATOM 756 N N . ARG A 1 102 ? -8.783 -8.294 10.967 1.00 93.44 102 ARG A N 1
ATOM 757 C CA . ARG A 1 102 ? -7.763 -7.271 11.180 1.00 93.44 102 ARG A CA 1
ATOM 758 C C . ARG A 1 102 ? -7.677 -6.296 10.022 1.00 93.44 102 ARG A C 1
ATOM 760 O O . ARG A 1 102 ? -7.768 -6.658 8.845 1.00 93.44 102 ARG A O 1
ATOM 767 N N . LEU A 1 103 ? -7.397 -5.056 10.393 1.00 95.31 103 LEU A N 1
ATOM 768 C CA . LEU A 1 103 ? -6.984 -3.989 9.509 1.00 95.31 103 LEU A CA 1
ATOM 769 C C . LEU A 1 103 ? -5.473 -4.054 9.245 1.00 95.31 103 LEU A C 1
ATOM 771 O O . LEU A 1 103 ? -4.676 -4.254 10.163 1.00 95.31 103 LEU A O 1
ATOM 775 N N . ARG A 1 104 ? -5.083 -3.836 7.991 1.00 96.38 104 ARG A N 1
ATOM 776 C CA . ARG A 1 104 ? -3.701 -3.765 7.520 1.00 96.38 104 ARG A CA 1
ATOM 777 C C . ARG A 1 104 ? -3.522 -2.499 6.693 1.00 96.38 104 ARG A C 1
ATOM 779 O O . ARG A 1 104 ? -4.356 -2.188 5.838 1.00 96.38 104 ARG A O 1
ATOM 786 N N . LEU A 1 105 ? -2.447 -1.771 6.950 1.00 97.12 105 LEU A N 1
ATOM 787 C CA . LEU A 1 105 ? -2.138 -0.474 6.376 1.00 97.12 105 LEU A CA 1
ATOM 788 C C . LEU A 1 105 ? -0.710 -0.478 5.849 1.00 97.12 105 LEU A C 1
ATOM 790 O O . LEU A 1 105 ? 0.238 -0.848 6.539 1.00 97.12 105 LEU A O 1
ATOM 794 N N . ALA A 1 106 ? -0.540 0.000 4.628 1.00 97.00 106 ALA A N 1
ATOM 795 C CA . ALA A 1 106 ? 0.780 0.195 4.060 1.00 97.00 106 ALA A CA 1
ATOM 796 C C . ALA A 1 106 ? 0.819 1.443 3.190 1.00 97.00 106 ALA A C 1
ATOM 798 O O . ALA A 1 106 ? -0.184 1.863 2.611 1.00 97.00 106 ALA A O 1
ATOM 799 N N . VAL A 1 107 ? 2.010 2.015 3.089 1.00 96.31 107 VAL A N 1
ATOM 800 C CA . VAL A 1 107 ? 2.307 3.207 2.311 1.00 96.31 107 VAL A CA 1
ATOM 801 C C . VAL A 1 107 ? 3.455 2.925 1.345 1.00 96.31 107 VAL A C 1
ATOM 803 O O . VAL A 1 107 ? 4.256 2.017 1.558 1.00 96.31 107 VAL A O 1
ATOM 806 N N . ASN A 1 108 ? 3.526 3.680 0.258 1.00 94.50 108 ASN A N 1
ATOM 807 C CA . ASN A 1 108 ? 4.664 3.728 -0.652 1.00 94.50 108 ASN A CA 1
ATOM 808 C C . ASN A 1 108 ? 4.758 5.112 -1.306 1.00 94.50 108 ASN A C 1
ATOM 810 O O . ASN A 1 108 ? 3.751 5.808 -1.383 1.00 94.50 108 ASN A O 1
ATOM 814 N N . GLY A 1 109 ? 5.928 5.511 -1.803 1.00 91.94 109 GLY A N 1
ATOM 815 C CA . GLY A 1 109 ? 6.145 6.782 -2.499 1.00 91.94 109 GLY A CA 1
ATOM 816 C C . GLY A 1 109 ? 7.461 7.426 -2.082 1.00 91.94 109 GLY A C 1
ATOM 817 O O . GLY A 1 109 ? 8.466 6.733 -1.960 1.00 91.94 109 GLY A O 1
ATOM 818 N N . GLU A 1 110 ? 7.463 8.739 -1.851 1.00 90.19 110 GLU A N 1
ATOM 819 C CA . GLU A 1 110 ? 8.687 9.509 -1.563 1.00 90.19 110 GLU A CA 1
ATOM 820 C C . GLU A 1 110 ? 9.434 9.038 -0.298 1.00 90.19 110 GLU A C 1
ATOM 822 O O . GLU A 1 110 ? 10.660 9.097 -0.265 1.00 90.19 110 GLU A O 1
ATOM 827 N N . GLY A 1 111 ? 8.722 8.537 0.720 1.00 88.00 111 GLY A N 1
ATOM 828 C CA . GLY A 1 111 ? 9.324 7.936 1.921 1.00 88.00 111 GLY A CA 1
ATOM 829 C C . GLY A 1 111 ? 9.582 6.427 1.819 1.00 88.00 111 GLY A C 1
ATOM 830 O O . GLY A 1 111 ? 9.917 5.800 2.819 1.00 88.00 111 GLY A O 1
ATOM 831 N N . GLY A 1 112 ? 9.413 5.837 0.633 1.00 89.31 112 GLY A N 1
ATOM 832 C CA . GLY A 1 112 ? 9.598 4.409 0.383 1.00 89.31 112 GLY A CA 1
ATOM 833 C C . GLY A 1 112 ? 8.418 3.525 0.817 1.00 89.31 112 GLY A C 1
ATOM 834 O O . GLY A 1 112 ? 7.473 3.990 1.467 1.00 89.31 112 GLY A O 1
ATOM 835 N N . PRO A 1 113 ? 8.439 2.239 0.423 1.00 91.75 113 PRO A N 1
ATOM 836 C CA . PRO A 1 113 ? 7.397 1.284 0.769 1.00 91.75 113 PRO A CA 1
ATOM 837 C C . PRO A 1 113 ? 7.477 0.872 2.242 1.00 91.75 113 PRO A C 1
ATOM 839 O O . PRO A 1 113 ? 8.552 0.734 2.829 1.00 91.75 113 PRO A O 1
ATOM 842 N N . GLY A 1 114 ? 6.323 0.646 2.863 1.00 92.38 114 GLY A N 1
ATOM 843 C CA . GLY A 1 114 ? 6.290 0.270 4.263 1.00 92.38 114 GLY A CA 1
ATOM 844 C C . GLY A 1 114 ? 4.930 -0.069 4.833 1.00 92.38 114 GLY A C 1
ATOM 845 O O . GLY A 1 114 ? 3.947 0.602 4.542 1.00 92.38 114 GLY A O 1
ATOM 846 N N . ARG A 1 115 ? 4.891 -1.081 5.702 1.00 94.75 115 ARG A N 1
ATOM 847 C CA . ARG A 1 115 ? 3.725 -1.366 6.542 1.00 94.75 115 ARG A CA 1
ATOM 848 C C . ARG A 1 115 ? 3.649 -0.375 7.708 1.00 94.75 115 ARG A C 1
ATOM 850 O O . ARG A 1 115 ? 4.674 -0.058 8.312 1.00 94.75 115 ARG A O 1
ATOM 857 N N . LEU A 1 116 ? 2.454 0.112 8.013 1.00 95.94 116 LEU A N 1
ATOM 858 C CA . LEU A 1 116 ? 2.189 1.030 9.121 1.00 95.94 116 LEU A CA 1
ATOM 859 C C . LEU A 1 116 ? 1.792 0.231 10.372 1.00 95.94 116 LEU A C 1
ATOM 861 O O . LEU A 1 116 ? 0.679 0.347 10.877 1.00 95.94 116 LEU A O 1
ATOM 865 N N . SER A 1 117 ? 2.681 -0.663 10.812 1.00 94.81 117 SER A N 1
ATOM 866 C CA . SER A 1 117 ? 2.415 -1.665 11.847 1.00 94.81 117 SER A CA 1
ATOM 867 C C . SER A 1 117 ? 2.032 -1.073 13.210 1.00 94.81 117 SER A C 1
ATOM 869 O O . SER A 1 117 ? 1.287 -1.710 13.953 1.00 94.81 117 SER A O 1
ATOM 871 N N . ILE A 1 118 ? 2.526 0.122 13.560 1.00 95.50 118 ILE A N 1
ATOM 872 C CA . ILE A 1 118 ? 2.161 0.792 14.822 1.00 95.50 118 ILE A CA 1
ATOM 873 C C . ILE A 1 118 ? 0.713 1.281 14.729 1.00 95.50 118 ILE A C 1
ATOM 875 O O . ILE A 1 118 ? -0.086 1.031 15.631 1.00 95.50 118 ILE A O 1
ATOM 879 N N . SER A 1 119 ? 0.360 1.914 13.609 1.00 95.31 119 SER A N 1
ATOM 880 C CA . SER A 1 119 ? -1.011 2.339 13.323 1.00 95.31 119 SER A CA 1
ATOM 881 C C . SER A 1 119 ? -1.970 1.147 13.231 1.00 95.31 119 SER A C 1
ATOM 883 O O . SER A 1 119 ? -3.072 1.208 13.770 1.00 95.31 119 SER A O 1
ATOM 885 N N . GLU A 1 120 ? -1.556 0.044 12.595 1.00 95.25 120 GLU A N 1
ATOM 886 C CA . GLU A 1 120 ? -2.321 -1.209 12.551 1.00 95.25 120 GLU A CA 1
ATOM 887 C C . GLU A 1 120 ? -2.611 -1.747 13.953 1.00 95.25 120 GLU A C 1
ATOM 889 O O . GLU A 1 120 ? -3.757 -2.081 14.241 1.00 95.25 120 GLU A O 1
ATOM 894 N N . ALA A 1 121 ? -1.597 -1.847 14.819 1.00 94.44 121 ALA A N 1
ATOM 895 C CA . ALA A 1 121 ? -1.770 -2.358 16.177 1.00 94.44 121 ALA A CA 1
AT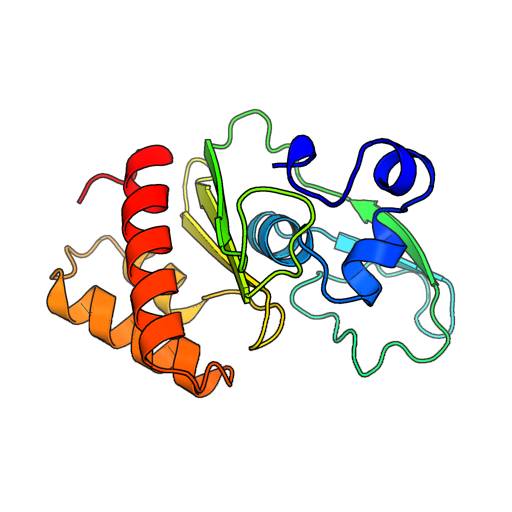OM 896 C C . ALA A 1 121 ? -2.786 -1.508 16.948 1.00 94.44 121 ALA A C 1
ATOM 898 O O . ALA A 1 121 ? -3.793 -2.025 17.422 1.00 94.44 121 ALA A O 1
ATOM 899 N N . ALA A 1 122 ? -2.592 -0.188 16.938 1.00 93.12 122 ALA A N 1
ATOM 900 C CA . ALA A 1 122 ? -3.468 0.740 17.637 1.00 93.12 122 ALA A CA 1
ATOM 901 C C . ALA A 1 122 ? -4.934 0.638 17.162 1.00 93.12 122 ALA A C 1
ATOM 903 O O . ALA A 1 122 ? -5.853 0.668 17.977 1.00 93.12 122 ALA A O 1
ATOM 904 N N . LEU A 1 123 ? -5.165 0.486 15.852 1.00 91.62 123 LEU A N 1
ATOM 905 C CA . LEU A 1 123 ? -6.513 0.359 15.284 1.00 91.62 123 LEU A CA 1
ATOM 906 C C . LEU A 1 123 ? -7.164 -1.003 15.569 1.00 91.62 123 LEU A C 1
ATOM 908 O O . LEU A 1 123 ? -8.382 -1.073 15.706 1.00 91.62 123 LEU A O 1
ATOM 912 N N . ASN A 1 124 ? -6.370 -2.070 15.669 1.00 93.25 124 ASN A N 1
ATOM 913 C CA . ASN A 1 124 ? -6.864 -3.427 15.907 1.00 93.25 124 ASN A CA 1
ATOM 914 C C . ASN A 1 124 ? -7.030 -3.777 17.397 1.00 93.25 124 ASN A C 1
ATOM 916 O O . ASN A 1 124 ? -7.709 -4.756 17.704 1.00 93.25 124 ASN A O 1
ATOM 920 N N . ASP A 1 125 ? -6.458 -3.000 18.322 1.00 88.62 125 ASP A N 1
ATOM 921 C CA . ASP A 1 125 ? -6.505 -3.261 19.772 1.00 88.62 125 ASP A CA 1
ATOM 922 C C . ASP A 1 125 ? -7.918 -3.124 20.389 1.00 88.62 125 ASP A C 1
ATOM 924 O O . ASP A 1 125 ? -8.115 -3.373 21.578 1.00 88.62 125 ASP A O 1
ATOM 928 N N . GLY A 1 126 ? -8.933 -2.747 19.599 1.00 70.50 126 GLY A N 1
ATOM 929 C CA . GLY A 1 126 ? -10.347 -2.746 20.000 1.00 70.50 126 GLY A CA 1
ATOM 930 C C . GLY A 1 126 ? -10.745 -1.626 20.966 1.00 70.50 126 GLY A C 1
ATOM 931 O O . GLY A 1 126 ? -11.916 -1.504 21.331 1.00 70.50 126 GLY A O 1
ATOM 932 N N . HIS A 1 127 ? -9.796 -0.783 21.370 1.00 74.38 127 HIS A N 1
ATOM 933 C CA . HIS A 1 127 ? -10.057 0.422 22.141 1.00 74.38 127 HIS A CA 1
ATOM 934 C C . HIS A 1 127 ? -10.448 1.578 21.217 1.00 74.38 127 HIS A C 1
ATOM 936 O O . HIS A 1 127 ? -9.829 1.796 20.177 1.00 74.38 127 HIS A O 1
ATOM 942 N N . SER A 1 128 ? -11.454 2.361 21.614 1.00 74.81 128 SER A N 1
ATOM 943 C CA . SER A 1 128 ? -11.789 3.601 20.911 1.00 74.81 128 SER A CA 1
ATOM 944 C C . SER A 1 128 ? -10.638 4.598 21.039 1.00 74.81 128 SER A C 1
ATOM 946 O O . SER A 1 128 ? -10.496 5.275 22.057 1.00 74.81 128 SER A O 1
ATOM 948 N N . LEU A 1 129 ? -9.816 4.689 19.997 1.00 81.94 129 LEU A N 1
ATOM 949 C CA . LEU A 1 129 ? -8.824 5.745 19.847 1.00 81.94 129 LEU A CA 1
ATOM 950 C C . LEU A 1 129 ? -9.518 7.070 19.552 1.00 81.94 129 LEU A C 1
ATOM 952 O O . LEU A 1 129 ? -10.387 7.150 18.677 1.00 81.94 129 LEU A O 1
ATOM 956 N N . SER A 1 130 ? -9.094 8.136 20.231 1.00 86.50 130 SER A N 1
ATOM 957 C CA . SER A 1 130 ? -9.521 9.469 19.827 1.00 86.50 130 SER A CA 1
ATOM 958 C C . SER A 1 130 ? -8.955 9.804 18.442 1.00 86.50 130 SER A C 1
ATOM 960 O O . SER A 1 130 ? -7.910 9.294 18.024 1.00 86.50 130 SER A O 1
ATOM 962 N N . GLY A 1 131 ? -9.629 10.702 17.719 1.00 85.62 131 GLY A N 1
ATOM 963 C CA . GLY A 1 131 ? -9.115 11.190 16.439 1.00 85.62 131 GLY A CA 1
ATOM 964 C C . GLY A 1 131 ? -7.717 11.806 16.574 1.00 85.62 131 GLY A C 1
ATOM 965 O O . GLY A 1 131 ? -6.877 11.590 15.711 1.00 85.62 131 GLY A O 1
ATOM 966 N N . ALA A 1 132 ? -7.440 12.508 17.677 1.00 88.31 132 ALA A N 1
ATOM 967 C CA . ALA A 1 132 ? -6.137 13.124 17.924 1.00 88.31 132 ALA A CA 1
ATOM 968 C C . ALA A 1 132 ? -5.025 12.082 18.139 1.00 88.31 132 ALA A C 1
ATOM 970 O O . ALA A 1 132 ? -3.943 12.232 17.574 1.00 88.31 132 ALA A O 1
ATOM 971 N N . ASP A 1 133 ? -5.307 11.009 18.885 1.00 90.56 133 ASP A N 1
ATOM 972 C CA . ASP A 1 133 ? -4.329 9.943 19.141 1.00 90.56 133 ASP A CA 1
ATOM 973 C C . ASP A 1 133 ? -3.971 9.205 17.852 1.00 90.56 133 ASP A C 1
ATOM 975 O O . ASP A 1 133 ? -2.793 9.009 17.556 1.00 90.56 133 ASP A O 1
ATOM 979 N N . ARG A 1 134 ? -4.977 8.867 17.031 1.00 89.19 134 ARG A N 1
ATOM 980 C CA . ARG A 1 134 ? -4.751 8.220 15.729 1.00 89.19 134 ARG A CA 1
ATOM 981 C C . ARG A 1 134 ? -3.846 9.064 14.833 1.00 89.19 134 ARG A C 1
ATOM 983 O O . ARG A 1 134 ? -2.917 8.539 14.226 1.00 89.19 134 ARG A O 1
ATOM 990 N N . ILE A 1 135 ? -4.121 10.366 14.758 1.00 91.94 135 ILE A N 1
ATOM 991 C CA . ILE A 1 135 ? -3.341 11.308 13.949 1.00 91.94 135 ILE A CA 1
ATOM 992 C C . ILE A 1 135 ? -1.895 11.357 14.431 1.00 91.94 135 ILE A C 1
ATOM 994 O O . ILE A 1 135 ? -0.975 11.277 13.621 1.00 91.94 135 ILE A O 1
ATOM 998 N N . HIS A 1 136 ? -1.698 11.456 15.744 1.00 95.12 136 HIS A N 1
ATOM 999 C CA . HIS A 1 136 ? -0.369 11.536 16.328 1.00 95.12 136 HIS A CA 1
ATOM 1000 C C . HIS A 1 136 ? 0.449 10.255 16.107 1.00 95.12 136 HIS A C 1
ATOM 1002 O O . HIS A 1 136 ? 1.623 10.339 15.744 1.00 95.12 136 HIS A O 1
ATOM 1008 N N . ILE A 1 137 ? -0.169 9.080 16.274 1.00 95.81 137 ILE A N 1
ATOM 1009 C CA . ILE A 1 137 ? 0.480 7.781 16.045 1.00 95.81 137 ILE A CA 1
ATOM 1010 C C . ILE A 1 137 ? 0.928 7.658 14.587 1.00 95.81 137 ILE A C 1
ATOM 1012 O O . ILE A 1 137 ? 2.092 7.350 14.330 1.00 95.81 137 ILE A O 1
ATOM 1016 N N . LEU A 1 138 ? 0.029 7.954 13.644 1.00 96.44 138 LEU A N 1
ATOM 1017 C CA . LEU A 1 138 ? 0.326 7.853 12.218 1.00 96.44 138 LEU A CA 1
ATOM 1018 C C . LEU A 1 138 ? 1.421 8.838 11.787 1.00 96.44 138 LEU A C 1
ATOM 1020 O O . LEU A 1 138 ? 2.342 8.442 11.075 1.00 96.44 138 LEU A O 1
ATOM 1024 N N . ASP A 1 139 ? 1.348 10.104 12.209 1.00 97.19 139 ASP A N 1
ATOM 1025 C CA . ASP A 1 139 ? 2.360 11.111 11.855 1.00 97.19 139 ASP A CA 1
ATOM 1026 C C . ASP A 1 139 ? 3.748 10.723 12.387 1.00 97.19 139 ASP A C 1
ATOM 1028 O O . ASP A 1 139 ? 4.731 10.765 11.643 1.00 97.19 139 ASP A O 1
ATOM 1032 N N . THR A 1 140 ? 3.810 10.248 13.636 1.00 97.00 140 THR A N 1
ATOM 1033 C CA . THR A 1 140 ? 5.053 9.779 14.269 1.00 97.00 140 THR A CA 1
ATOM 1034 C C . THR A 1 140 ? 5.636 8.567 13.542 1.00 97.00 140 THR A C 1
ATOM 1036 O O . THR A 1 140 ? 6.838 8.512 13.281 1.00 97.00 140 THR A O 1
ATOM 1039 N N . GLU A 1 141 ? 4.796 7.593 13.181 1.00 97.50 141 GLU A N 1
ATOM 1040 C CA . GLU A 1 141 ? 5.231 6.409 12.440 1.00 97.50 141 GLU A CA 1
ATOM 1041 C C . GLU A 1 141 ? 5.747 6.773 11.040 1.00 97.50 141 GLU A C 1
ATOM 1043 O O . GLU A 1 141 ? 6.810 6.304 10.629 1.00 97.50 141 GLU A O 1
ATOM 1048 N N . LEU A 1 142 ? 5.038 7.643 10.315 1.00 97.25 142 LEU A N 1
ATOM 1049 C CA . LEU A 1 142 ? 5.468 8.129 9.004 1.00 97.25 142 LEU A CA 1
ATOM 1050 C C . LEU A 1 142 ? 6.817 8.853 9.091 1.00 97.25 142 LEU A C 1
ATOM 1052 O O . LEU A 1 142 ? 7.715 8.581 8.290 1.00 97.25 142 LEU A O 1
ATOM 1056 N N . GLU A 1 143 ? 6.984 9.739 10.073 1.00 96.19 143 GLU A N 1
ATOM 1057 C CA . GLU A 1 143 ? 8.244 10.444 10.308 1.00 96.19 143 GLU A CA 1
ATOM 1058 C C . GLU A 1 143 ? 9.399 9.479 10.594 1.00 96.19 143 GLU A C 1
ATOM 1060 O O . GLU A 1 143 ? 10.449 9.577 9.952 1.00 96.19 143 GLU A O 1
ATOM 1065 N N . PHE A 1 144 ? 9.187 8.506 11.485 1.00 94.25 144 PHE A N 1
ATOM 1066 C CA . PHE A 1 144 ? 10.172 7.471 11.803 1.00 94.25 144 PHE A CA 1
ATOM 1067 C C . PHE A 1 144 ? 10.588 6.667 10.563 1.00 94.25 144 PHE A C 1
ATOM 1069 O O . PHE A 1 144 ? 11.765 6.355 10.387 1.00 94.25 144 PHE A O 1
ATOM 1076 N N . ARG A 1 145 ? 9.641 6.387 9.660 1.00 91.06 145 ARG A N 1
ATOM 1077 C CA . ARG A 1 145 ? 9.893 5.689 8.390 1.00 91.06 145 ARG A CA 1
ATOM 1078 C C . ARG A 1 145 ? 10.535 6.560 7.306 1.00 91.06 145 ARG A C 1
ATOM 1080 O O . ARG A 1 145 ? 10.773 6.068 6.210 1.00 91.06 145 ARG A O 1
ATOM 1087 N N . GLY A 1 146 ? 10.831 7.830 7.582 1.00 91.81 146 GLY A N 1
ATOM 1088 C CA . GLY A 1 146 ? 11.531 8.714 6.649 1.00 91.81 146 GLY A CA 1
ATOM 1089 C C . GLY A 1 146 ? 10.625 9.570 5.760 1.00 91.81 146 GLY A C 1
ATOM 1090 O O . GLY A 1 146 ? 11.131 10.247 4.864 1.00 91.81 146 GLY A O 1
ATOM 1091 N N . TRP A 1 147 ? 9.316 9.625 6.021 1.00 94.75 147 TRP A N 1
ATOM 1092 C CA . TRP A 1 147 ? 8.415 10.576 5.365 1.00 94.75 147 TRP A CA 1
ATOM 1093 C C . TRP A 1 147 ? 8.612 11.972 5.960 1.00 94.75 147 TRP A C 1
ATOM 1095 O O . TRP A 1 147 ? 7.936 12.366 6.904 1.00 94.75 147 TRP A O 1
ATOM 1105 N N . ARG A 1 148 ? 9.586 12.726 5.445 1.00 93.50 148 ARG A N 1
ATOM 1106 C CA . ARG A 1 148 ? 10.027 13.998 6.050 1.00 93.50 148 ARG A CA 1
ATOM 1107 C C . ARG A 1 148 ? 9.207 15.230 5.659 1.00 93.50 148 ARG A C 1
ATOM 1109 O O . ARG A 1 148 ? 9.377 16.255 6.302 1.00 93.50 148 ARG A O 1
ATOM 1116 N N . ASP A 1 149 ? 8.373 15.156 4.622 1.00 95.50 149 ASP A N 1
ATOM 1117 C CA . ASP A 1 149 ? 7.544 16.271 4.127 1.00 95.50 149 ASP A CA 1
ATOM 1118 C C . ASP A 1 149 ? 6.224 16.363 4.929 1.00 95.50 149 ASP A C 1
ATOM 1120 O O . ASP A 1 149 ? 5.349 15.511 4.736 1.00 95.50 149 ASP A O 1
ATOM 1124 N N . PRO A 1 150 ? 6.032 17.366 5.818 1.00 95.69 150 PRO A N 1
ATOM 1125 C CA . PRO A 1 150 ? 4.839 17.425 6.667 1.00 95.69 150 PRO A CA 1
ATOM 1126 C C . PRO A 1 150 ? 3.521 17.600 5.885 1.00 95.69 150 PRO A C 1
ATOM 1128 O O . PRO A 1 150 ? 2.564 16.881 6.179 1.00 95.69 150 PRO A O 1
ATOM 1131 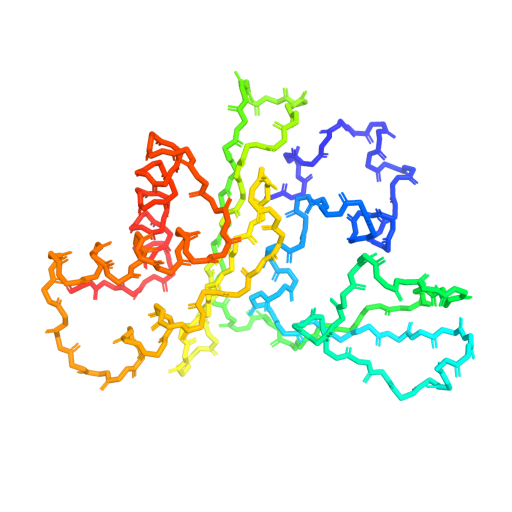N N . PRO A 1 151 ? 3.428 18.472 4.855 1.00 96.00 151 PRO A N 1
ATOM 1132 C CA . PRO A 1 151 ? 2.292 18.476 3.933 1.00 96.00 151 PRO A CA 1
ATOM 1133 C C . PRO A 1 151 ? 1.944 17.108 3.337 1.00 96.00 151 PRO A C 1
ATOM 1135 O O . PRO A 1 151 ? 0.762 16.779 3.216 1.00 96.00 151 PRO A O 1
ATOM 1138 N N . LEU A 1 152 ? 2.946 16.305 2.968 1.00 95.94 152 LEU A N 1
ATOM 1139 C CA . LEU A 1 152 ? 2.712 14.967 2.428 1.00 95.94 152 LEU A CA 1
ATOM 1140 C C . LEU A 1 152 ? 2.217 13.997 3.504 1.00 95.94 152 LEU A C 1
ATOM 1142 O O . LEU A 1 152 ? 1.281 13.247 3.234 1.00 95.94 152 LEU A O 1
ATOM 1146 N N . ARG A 1 153 ? 2.759 14.053 4.729 1.00 97.31 153 ARG A N 1
ATOM 1147 C CA . ARG A 1 153 ? 2.243 13.263 5.864 1.00 97.31 153 ARG A CA 1
ATOM 1148 C C . ARG A 1 153 ? 0.784 13.595 6.176 1.00 97.31 153 ARG A C 1
ATOM 1150 O O . ARG A 1 153 ? -0.031 12.686 6.306 1.00 97.31 153 ARG A O 1
ATOM 1157 N N . LEU A 1 154 ? 0.417 14.878 6.177 1.00 96.69 154 LEU A N 1
ATOM 1158 C CA . LEU A 1 154 ? -0.976 15.309 6.344 1.00 96.69 154 LEU A CA 1
ATOM 1159 C C . LEU A 1 154 ? -1.881 14.804 5.207 1.00 96.69 154 LEU A C 1
ATOM 1161 O O . LEU A 1 154 ? -3.034 14.436 5.439 1.00 96.69 154 LEU A O 1
ATOM 1165 N N . ALA A 1 155 ? -1.387 14.783 3.967 1.00 96.94 155 ALA A N 1
ATOM 1166 C CA . ALA A 1 155 ? -2.138 14.216 2.851 1.00 96.94 155 ALA A CA 1
ATOM 1167 C C . ALA A 1 155 ? -2.342 12.701 3.023 1.00 96.94 155 ALA A C 1
ATOM 1169 O O . ALA A 1 155 ? -3.465 12.226 2.871 1.00 96.94 155 ALA A O 1
ATOM 1170 N N . ILE A 1 156 ? -1.296 11.967 3.418 1.00 97.62 156 ILE A N 1
ATOM 1171 C CA . ILE A 1 156 ? -1.365 10.531 3.726 1.00 97.62 156 ILE A CA 1
ATOM 1172 C C . ILE A 1 156 ? -2.363 10.264 4.852 1.00 97.62 156 ILE A C 1
ATOM 1174 O O . ILE A 1 156 ? -3.172 9.352 4.733 1.00 97.62 156 ILE A O 1
ATOM 1178 N N . GLN A 1 157 ? -2.373 11.084 5.903 1.00 96.50 157 GLN A N 1
ATOM 1179 C CA . GLN A 1 157 ? -3.349 10.979 6.986 1.00 96.50 157 GLN A CA 1
ATOM 1180 C C . GLN A 1 157 ? -4.790 11.063 6.464 1.00 96.50 157 GLN A C 1
ATOM 1182 O O . GLN A 1 157 ? -5.615 10.211 6.783 1.00 96.50 157 GLN A O 1
ATOM 1187 N N . ARG A 1 158 ? -5.089 12.045 5.605 1.00 96.06 158 ARG A N 1
ATOM 1188 C CA . ARG A 1 158 ? -6.422 12.181 4.991 1.00 96.06 158 ARG A CA 1
ATOM 1189 C C . ARG A 1 158 ? -6.771 10.997 4.094 1.00 96.06 158 ARG A C 1
ATOM 1191 O O . ARG A 1 158 ? -7.922 10.571 4.085 1.00 96.06 158 ARG A O 1
ATOM 1198 N N . MET A 1 159 ? -5.792 10.469 3.356 1.00 97.12 159 MET A N 1
ATOM 1199 C CA . MET A 1 159 ? -5.971 9.253 2.562 1.00 97.12 159 MET A CA 1
ATOM 1200 C C . MET A 1 159 ? -6.302 8.062 3.468 1.00 97.12 159 MET A C 1
ATOM 1202 O O . MET A 1 159 ? -7.244 7.338 3.179 1.00 97.12 159 MET A O 1
ATOM 1206 N N . VAL A 1 160 ? -5.591 7.880 4.586 1.00 96.38 160 VAL A N 1
ATOM 1207 C CA . VAL A 1 160 ? -5.881 6.814 5.559 1.00 96.38 160 VAL A CA 1
ATOM 1208 C C . VAL A 1 160 ? -7.299 6.955 6.109 1.00 96.38 160 VAL A C 1
ATOM 1210 O O . VAL A 1 160 ? -8.053 5.991 6.051 1.00 96.38 160 VAL A O 1
ATOM 1213 N N . ASP A 1 161 ? -7.695 8.143 6.573 1.00 93.81 161 ASP A N 1
ATOM 1214 C CA . ASP A 1 161 ? -9.046 8.381 7.101 1.00 93.81 161 ASP A CA 1
ATOM 1215 C C . ASP A 1 161 ? -10.139 8.049 6.065 1.00 93.81 161 ASP A C 1
ATOM 1217 O O . ASP A 1 161 ? -11.136 7.404 6.395 1.00 93.81 161 ASP A O 1
ATOM 1221 N N . TYR A 1 162 ? -9.934 8.439 4.802 1.00 95.06 162 TYR A N 1
ATOM 1222 C CA . TYR A 1 162 ? -10.835 8.096 3.700 1.00 95.06 162 TYR A CA 1
ATOM 1223 C C . TYR A 1 162 ? -10.910 6.577 3.467 1.00 95.06 162 TYR A C 1
ATOM 1225 O O . TYR A 1 162 ? -11.998 6.008 3.391 1.00 95.06 162 TYR A O 1
ATOM 1233 N N . LEU A 1 163 ? -9.761 5.904 3.400 1.00 95.69 163 LEU A N 1
ATOM 1234 C CA . LEU A 1 163 ? -9.690 4.470 3.119 1.00 95.69 163 LEU A CA 1
ATOM 1235 C C . LEU A 1 163 ? -10.259 3.609 4.255 1.00 95.69 163 LEU A C 1
ATOM 1237 O O . LEU A 1 163 ? -10.874 2.581 3.977 1.00 95.69 163 LEU A O 1
ATOM 1241 N N . LEU A 1 164 ? -10.104 4.033 5.514 1.00 93.50 164 LEU A N 1
ATOM 1242 C CA . LEU A 1 164 ? -10.721 3.382 6.676 1.00 93.50 164 LEU A CA 1
ATOM 1243 C C . LEU A 1 164 ? -12.250 3.354 6.559 1.00 93.50 164 LEU A C 1
ATOM 1245 O O . LEU A 1 164 ? -12.873 2.313 6.785 1.00 93.50 164 LEU A O 1
ATOM 1249 N N . ALA A 1 165 ? -12.845 4.474 6.140 1.00 91.62 165 ALA A N 1
ATOM 1250 C CA . ALA A 1 165 ? -14.280 4.557 5.900 1.00 91.62 165 ALA A CA 1
ATOM 1251 C C . ALA A 1 165 ? -14.727 3.622 4.759 1.00 91.62 165 ALA A C 1
ATOM 1253 O O . ALA A 1 165 ? -15.733 2.927 4.902 1.00 91.62 165 ALA A O 1
ATOM 1254 N N . GLU A 1 166 ? -13.959 3.543 3.666 1.00 92.56 166 GLU A N 1
ATOM 1255 C CA . GLU A 1 166 ? -14.247 2.674 2.510 1.00 92.56 166 GLU A CA 1
ATOM 1256 C C . GLU A 1 166 ? -14.206 1.176 2.850 1.00 92.56 166 GLU A C 1
ATOM 1258 O O . GLU A 1 166 ? -15.075 0.414 2.424 1.00 92.56 166 GLU A O 1
ATOM 1263 N N . VAL A 1 167 ? -13.246 0.722 3.669 1.00 92.12 167 VAL A N 1
ATOM 1264 C CA . VAL A 1 167 ? -13.211 -0.687 4.116 1.00 92.12 167 VAL A CA 1
ATOM 1265 C C . VAL A 1 167 ? -14.245 -0.987 5.212 1.00 92.12 167 VAL A C 1
ATOM 1267 O O . VAL A 1 167 ? -14.341 -2.114 5.706 1.00 92.12 167 VAL A O 1
ATOM 1270 N N . GLY A 1 168 ? -15.080 -0.008 5.567 1.00 78.06 168 GLY A N 1
ATOM 1271 C CA . GLY A 1 168 ? -16.136 -0.136 6.563 1.00 78.06 168 GLY A CA 1
ATOM 1272 C C . GLY A 1 168 ? -15.606 -0.301 7.984 1.00 78.06 168 GLY A C 1
ATOM 1273 O O . GLY A 1 168 ? -16.299 -0.883 8.817 1.00 78.06 168 GLY A O 1
ATOM 1274 N N . HIS A 1 169 ? -14.402 0.207 8.247 1.00 64.12 169 HIS A N 1
ATOM 1275 C CA . HIS A 1 169 ? -13.908 0.446 9.594 1.00 64.12 169 HIS A CA 1
ATOM 1276 C C . HIS A 1 169 ? -14.381 1.847 10.002 1.00 64.12 169 HIS A C 1
ATOM 1278 O O . HIS A 1 169 ? -13.653 2.835 9.915 1.00 64.12 169 HIS A O 1
ATOM 1284 N N . VAL A 1 170 ? -15.667 1.947 10.342 1.00 53.66 170 VAL A N 1
ATOM 1285 C CA . VAL A 1 170 ? -16.261 3.203 10.809 1.00 53.66 170 VAL A CA 1
ATOM 1286 C C . VAL A 1 170 ? -15.868 3.402 12.270 1.00 53.66 170 VAL A C 1
ATOM 1288 O O . VAL A 1 170 ? -15.983 2.474 13.069 1.00 53.66 170 VAL A O 1
ATOM 1291 N N . LEU A 1 171 ? -15.358 4.599 12.561 1.00 48.06 171 LEU A N 1
ATOM 1292 C CA . LEU A 1 171 ? -15.004 5.093 13.894 1.00 48.06 171 LEU A CA 1
ATOM 1293 C C . LEU A 1 171 ? -16.181 5.066 14.872 1.00 48.06 171 LEU A C 1
ATOM 1295 O O . LE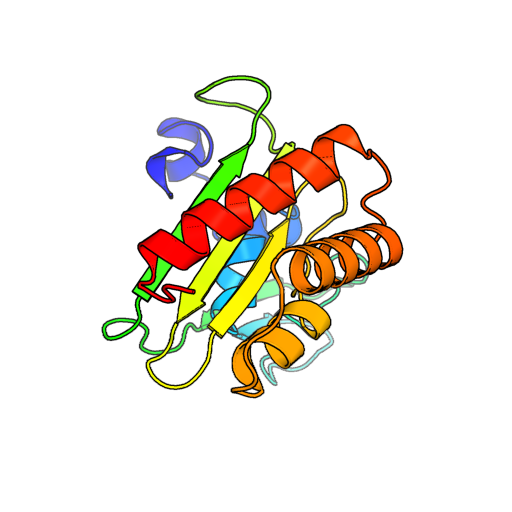U A 1 171 ? -17.306 5.398 14.434 1.00 48.06 171 LEU A O 1
#

Sequence (171 aa):
MLDQVAGPGVRRLGTVGGNLCAGGDLSALFLALDARLHLVGHHDPKGESLVVWDAADAGFDLIQSVTLPDARPWRIAVDKLGHRERFSPTRATVACVHDGERLRLAVNGEGGPGRLSISEAALNDGHSLSGADRIHILDTELEFRGWRDPPLRLAIQRMVDYLLAEVGHVL

Foldseek 3Di:
DLPQFAHPVCSVVDDPQNCCLVLHQCLFVQLQQQKWFQKDAPPDRPIHTSQPDDSVPCPGIGGPDIDGPPCVVKQKDKDFDFPDRHNGATQKIWIWIGSPQFIWIWMTHPLGTHTLVQLRCVLNVPDDDDPVRSLVSQLVSCVVSPVPDVVSSVVVSVVVVVSCVRSVVDD

InterPro domains:
  IPR002346 Molybdopterin dehydrogenase, FAD-binding [PF00941] (2-43)
  IPR016169 FAD-binding, type PCMH, subdomain 2 [G3DSA:3.30.465.10] (1-79)
  IPR036318 FAD-binding, type PCMH-like superfamily [SSF56176] (1-69)

Radius of gyration: 16.02 Å; chains: 1; bounding box: 38×39×45 Å

Secondary structure (DSSP, 8-state):
-GGGSS-HHHHTT--HHHHHHTT-THHHHHHHTT-EEEEESSS-S--EETTT--GGG--S-EEEEEE----TTSEEEEEEEESSSSSPPEEEEEEEEE-SS-EEEEEEETT--EE-HHHHHHHHS-S---HHHHHHHHHHHHHHTT---HHHHHHHHHHHHHHHHHTT---

pLDDT: mean 86.68, std 11.39, range [48.06, 97.62]

Organism: NCBI:txid1420917